Protein AF-A0A7V0W0R8-F1 (afdb_monomer_lite)

pLDDT: mean 91.82, std 6.54, range [67.56, 98.31]

Foldseek 3Di:
DVVVVVVVVVVVVVVVVVVVVVVLFDKDKDWDWDAAPVPPPDPVPDHSTDIDIDIGTSCCVVCVPDDDD

Sequence (69 aa):
MKKRIIQSILVILCILLTISYAVAQEGKILRIMVYSPSLEGNLFKDSPDRPVTIYLPPNYDSDPGMRYP

Structure (mmCIF, N/CA/C/O backbone):
data_AF-A0A7V0W0R8-F1
#
_entry.id   AF-A0A7V0W0R8-F1
#
loop_
_atom_site.group_PDB
_atom_site.id
_atom_site.type_symbol
_atom_site.label_atom_id
_atom_site.label_alt_id
_atom_site.label_comp_id
_atom_site.label_asym_id
_atom_site.label_entity_id
_atom_site.label_seq_id
_atom_site.pdbx_PDB_ins_code
_atom_site.Cartn_x
_atom_site.Cartn_y
_atom_site.Cartn_z
_atom_site.occupancy
_atom_site.B_iso_or_equiv
_atom_site.auth_seq_id
_atom_site.auth_comp_id
_atom_site.auth_asym_id
_atom_site.auth_atom_id
_atom_site.pdbx_PDB_model_num
ATOM 1 N N . MET A 1 1 ? 34.769 9.208 -38.092 1.00 67.56 1 MET A N 1
ATOM 2 C CA . MET A 1 1 ? 33.896 10.098 -37.290 1.00 67.56 1 MET A CA 1
ATOM 3 C C . MET A 1 1 ? 32.465 9.568 -37.160 1.00 67.56 1 MET A C 1
ATOM 5 O O . MET A 1 1 ? 32.052 9.283 -36.048 1.00 67.56 1 MET A O 1
ATOM 9 N N . LYS A 1 2 ? 31.747 9.308 -38.267 1.00 77.81 2 LYS A N 1
ATOM 10 C CA . LYS A 1 2 ? 30.351 8.810 -38.256 1.00 77.81 2 LYS A CA 1
ATOM 11 C C . LYS A 1 2 ? 30.122 7.508 -37.462 1.00 77.81 2 LYS A C 1
ATOM 13 O O . LYS A 1 2 ? 29.160 7.424 -36.717 1.00 77.81 2 LYS A O 1
ATOM 18 N N . LYS A 1 3 ? 31.034 6.527 -37.543 1.00 79.19 3 LYS A N 1
ATOM 19 C CA . LYS A 1 3 ? 30.930 5.260 -36.783 1.00 79.19 3 LYS A CA 1
ATOM 20 C C . LYS A 1 3 ? 30.957 5.456 -35.259 1.00 79.19 3 LYS A C 1
ATOM 22 O O . LYS A 1 3 ? 30.193 4.808 -34.563 1.00 79.19 3 LYS A O 1
ATOM 27 N N . ARG A 1 4 ? 31.778 6.391 -34.760 1.00 86.94 4 ARG A N 1
ATOM 28 C CA . ARG A 1 4 ? 31.828 6.742 -33.329 1.00 86.94 4 ARG A CA 1
ATOM 29 C C . ARG A 1 4 ? 30.540 7.422 -32.871 1.00 86.94 4 ARG A C 1
ATOM 31 O O . ARG A 1 4 ? 30.032 7.089 -31.817 1.00 86.94 4 ARG A O 1
ATOM 38 N N . ILE A 1 5 ? 29.983 8.303 -33.705 1.00 90.94 5 ILE A N 1
ATOM 39 C CA . ILE A 1 5 ? 28.697 8.968 -33.444 1.00 90.94 5 ILE A CA 1
ATOM 40 C C . ILE A 1 5 ? 27.565 7.934 -33.364 1.00 90.94 5 ILE A C 1
ATOM 42 O O . ILE A 1 5 ? 26.789 7.955 -32.417 1.00 90.94 5 ILE A O 1
ATOM 46 N N . ILE A 1 6 ? 27.510 6.983 -34.302 1.00 92.50 6 ILE A N 1
ATOM 47 C CA . ILE A 1 6 ? 26.510 5.900 -34.295 1.00 92.50 6 ILE A CA 1
ATOM 48 C C . ILE A 1 6 ? 26.653 5.020 -33.045 1.00 92.50 6 ILE A C 1
ATOM 50 O O . ILE A 1 6 ? 25.656 4.706 -32.404 1.00 92.50 6 ILE A O 1
ATOM 54 N N . GLN A 1 7 ? 27.882 4.660 -32.664 1.00 91.06 7 GLN A N 1
ATOM 55 C CA . GLN A 1 7 ? 28.139 3.892 -31.441 1.00 91.06 7 GLN A CA 1
ATOM 56 C C . GLN A 1 7 ? 27.688 4.646 -30.186 1.00 91.06 7 GLN A C 1
ATOM 58 O O . GLN A 1 7 ? 27.034 4.059 -29.331 1.00 91.06 7 GLN A O 1
ATOM 63 N N . SER A 1 8 ? 27.978 5.945 -30.089 1.00 93.12 8 SER A N 1
ATOM 64 C CA . SER A 1 8 ? 27.531 6.771 -28.964 1.00 93.12 8 SER A CA 1
ATOM 65 C C . SER A 1 8 ? 26.006 6.868 -28.887 1.00 93.12 8 SER A C 1
ATOM 67 O O . SER A 1 8 ? 25.453 6.730 -27.802 1.00 93.12 8 SER A O 1
ATOM 69 N N . ILE A 1 9 ? 25.318 7.037 -30.021 1.00 95.69 9 ILE A N 1
ATOM 70 C CA . ILE A 1 9 ? 23.847 7.061 -30.069 1.00 95.69 9 ILE A CA 1
ATOM 71 C C . ILE A 1 9 ? 23.266 5.721 -29.611 1.00 95.69 9 ILE A C 1
ATOM 73 O O . ILE A 1 9 ? 22.333 5.705 -28.813 1.00 95.69 9 ILE A O 1
ATOM 77 N N . LEU A 1 10 ? 23.835 4.601 -30.068 1.00 9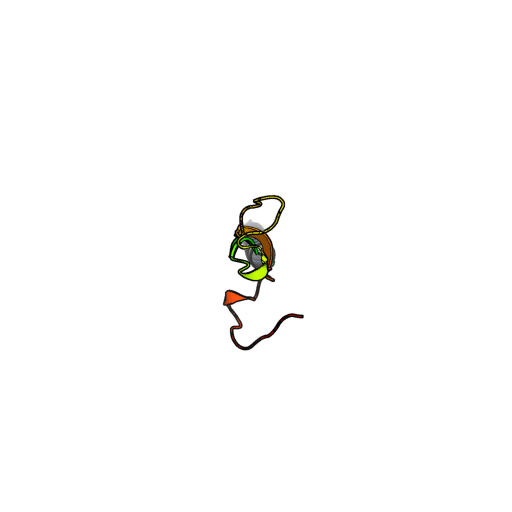5.12 10 LEU A N 1
ATOM 78 C CA . LEU A 1 10 ? 23.386 3.269 -29.666 1.00 95.12 10 LEU A CA 1
ATOM 79 C C . LEU A 1 10 ? 23.551 3.047 -28.156 1.00 95.12 10 LEU A C 1
ATOM 81 O O . LEU A 1 10 ? 22.639 2.542 -27.509 1.00 95.12 10 LEU A O 1
ATOM 85 N N . VAL A 1 11 ? 24.683 3.465 -27.583 1.00 95.69 11 VAL A N 1
ATOM 86 C CA . VAL A 1 11 ? 24.927 3.363 -26.136 1.00 95.69 11 VAL A CA 1
ATOM 87 C C . VAL A 1 11 ? 23.931 4.215 -25.350 1.00 95.69 11 VAL A C 1
ATOM 89 O O . VAL A 1 11 ? 23.352 3.728 -24.382 1.00 95.69 11 VAL A O 1
ATOM 92 N N . ILE A 1 12 ? 23.683 5.454 -25.779 1.00 95.56 12 ILE A N 1
ATOM 93 C CA . ILE A 1 12 ? 22.701 6.337 -25.132 1.00 95.56 12 ILE A CA 1
ATOM 94 C C . ILE A 1 12 ? 21.297 5.725 -25.200 1.00 95.56 12 ILE A C 1
ATOM 96 O O . ILE A 1 12 ? 20.589 5.717 -24.196 1.00 95.56 12 ILE A O 1
ATOM 100 N N . LEU A 1 13 ? 20.908 5.160 -26.345 1.00 94.56 13 LEU A N 1
ATOM 101 C CA . LEU A 1 13 ? 19.619 4.488 -26.501 1.00 94.56 13 LEU A CA 1
ATOM 102 C C . LEU A 1 13 ? 19.486 3.280 -25.561 1.00 94.56 13 LEU A C 1
ATOM 104 O O . LEU A 1 13 ? 18.454 3.130 -24.909 1.00 94.56 13 LEU A O 1
ATOM 108 N N . CYS A 1 14 ? 20.529 2.454 -25.440 1.00 92.88 14 CYS A N 1
ATOM 109 C CA . CYS A 1 14 ? 20.544 1.338 -24.493 1.00 92.88 14 CYS A CA 1
ATOM 110 C C . CYS A 1 14 ? 20.389 1.816 -23.043 1.00 92.88 14 CYS A C 1
ATOM 112 O O . CYS A 1 14 ? 19.604 1.238 -22.294 1.00 92.88 14 CYS A O 1
ATOM 114 N N . ILE A 1 15 ? 21.082 2.891 -22.653 1.00 91.75 15 ILE A N 1
ATOM 115 C CA . ILE A 1 15 ? 20.961 3.467 -21.306 1.00 91.75 15 ILE A CA 1
ATOM 116 C C . ILE A 1 15 ? 19.524 3.954 -21.060 1.00 91.75 15 ILE A C 1
ATOM 118 O O . ILE A 1 15 ? 18.928 3.608 -20.039 1.00 91.75 15 ILE A O 1
ATOM 122 N N . LEU A 1 16 ? 18.931 4.682 -22.010 1.00 90.94 16 LEU A N 1
ATOM 123 C CA . LEU A 1 16 ? 17.551 5.171 -21.903 1.00 90.94 16 LEU A CA 1
ATOM 124 C C . LEU A 1 16 ? 16.536 4.031 -21.741 1.00 90.94 16 LEU A C 1
ATOM 126 O O . LEU A 1 16 ? 15.631 4.132 -20.913 1.00 90.94 16 LEU A O 1
ATOM 130 N N . LEU A 1 17 ? 16.718 2.927 -22.470 1.00 88.06 17 LEU A N 1
ATOM 131 C CA . LEU A 1 17 ? 15.879 1.736 -22.327 1.00 88.06 17 LEU A CA 1
ATOM 132 C C . LEU A 1 17 ? 15.987 1.151 -20.912 1.00 88.06 17 LEU A C 1
ATOM 134 O O . LEU A 1 17 ? 14.961 0.905 -20.282 1.00 88.06 17 LEU A O 1
ATOM 138 N N . THR A 1 18 ? 17.199 0.989 -20.371 1.00 85.62 18 THR A N 1
ATOM 139 C CA . THR A 1 18 ? 17.387 0.401 -19.029 1.00 85.62 18 THR A CA 1
ATOM 140 C C . THR A 1 18 ? 16.765 1.224 -17.900 1.00 85.62 18 THR A C 1
ATOM 142 O O . THR A 1 18 ? 16.209 0.648 -16.966 1.00 85.62 18 THR A O 1
ATOM 145 N N . ILE A 1 19 ? 16.785 2.558 -18.000 1.00 82.75 19 ILE A N 1
ATOM 146 C CA . ILE A 1 19 ? 16.182 3.444 -16.993 1.00 82.75 19 ILE A CA 1
ATOM 147 C C . ILE A 1 19 ? 14.659 3.259 -16.951 1.00 82.75 19 ILE A C 1
ATOM 149 O O . ILE A 1 19 ? 14.081 3.178 -15.869 1.00 82.75 19 ILE A O 1
ATOM 153 N N . SER A 1 20 ? 14.006 3.124 -18.111 1.00 77.25 20 SER A N 1
ATOM 154 C CA . SER A 1 20 ? 12.554 2.912 -18.170 1.00 77.25 20 SER A CA 1
ATOM 155 C C . SER A 1 20 ? 12.124 1.597 -17.512 1.00 77.25 20 SER A C 1
ATOM 157 O O . SER A 1 20 ? 11.083 1.559 -16.860 1.00 77.25 20 SER A O 1
ATOM 159 N N . TYR A 1 21 ? 12.915 0.529 -17.662 1.00 78.62 21 TYR A N 1
ATOM 160 C CA . TYR A 1 21 ? 12.637 -0.755 -17.008 1.00 78.62 21 TYR A CA 1
ATOM 161 C C . TYR A 1 21 ? 12.813 -0.682 -15.490 1.00 78.62 21 TYR A C 1
ATOM 163 O O . TYR A 1 21 ? 12.015 -1.269 -14.768 1.00 78.62 21 TYR A O 1
ATOM 171 N N . ALA A 1 22 ? 13.818 0.050 -15.003 1.00 78.25 22 ALA A N 1
ATOM 172 C CA . ALA A 1 22 ? 14.048 0.205 -13.568 1.00 78.25 22 ALA A CA 1
ATOM 173 C C . ALA A 1 22 ? 12.897 0.958 -12.877 1.00 78.25 22 ALA A C 1
ATOM 175 O O . ALA A 1 22 ? 12.440 0.538 -11.819 1.00 78.25 22 ALA A O 1
ATOM 176 N N . VAL A 1 23 ? 12.376 2.023 -13.497 1.00 74.94 23 VAL A N 1
ATOM 177 C CA . VAL A 1 23 ? 11.216 2.769 -12.968 1.00 74.94 23 VAL A CA 1
ATOM 178 C C . VAL A 1 23 ? 9.948 1.908 -12.967 1.00 74.94 23 VAL A C 1
ATOM 180 O O . VAL A 1 23 ? 9.156 1.971 -12.033 1.00 74.94 23 VAL A O 1
ATOM 183 N N . ALA A 1 24 ? 9.770 1.044 -13.969 1.00 77.12 24 ALA A N 1
ATOM 184 C CA . ALA A 1 24 ? 8.635 0.120 -14.029 1.00 77.12 24 ALA A CA 1
ATOM 185 C C . ALA A 1 24 ? 8.667 -0.987 -12.952 1.00 77.12 24 ALA A C 1
ATOM 187 O O . ALA A 1 24 ? 7.699 -1.731 -12.819 1.00 77.12 24 ALA A O 1
ATOM 188 N N . GLN A 1 25 ? 9.764 -1.117 -12.198 1.00 84.06 25 GLN A N 1
ATOM 189 C CA . GLN A 1 25 ? 9.920 -2.073 -11.096 1.00 84.06 25 GLN A CA 1
ATOM 190 C C . GLN A 1 25 ? 9.687 -1.441 -9.716 1.00 84.06 25 GLN A C 1
ATOM 192 O O . GLN A 1 25 ? 9.905 -2.100 -8.697 1.00 84.06 25 GLN A O 1
ATOM 197 N N . GLU A 1 26 ? 9.248 -0.184 -9.647 1.00 89.44 26 GLU A N 1
ATOM 198 C CA . GLU A 1 26 ? 8.914 0.458 -8.378 1.00 89.44 26 GLU A CA 1
ATOM 199 C C . GLU A 1 26 ? 7.501 0.063 -7.922 1.00 89.44 26 GLU A C 1
ATOM 201 O O . GLU A 1 26 ? 6.523 0.191 -8.657 1.00 89.44 26 GLU A O 1
ATOM 206 N N . GLY A 1 27 ? 7.391 -0.456 -6.697 1.00 92.44 27 GLY A N 1
ATOM 207 C CA . GLY A 1 27 ? 6.096 -0.769 -6.091 1.00 92.44 27 GLY A CA 1
ATOM 208 C C . GLY A 1 27 ? 5.422 0.478 -5.521 1.00 92.44 27 GLY A C 1
ATOM 209 O O . GLY A 1 27 ? 6.068 1.484 -5.236 1.00 92.44 27 GLY A O 1
ATOM 210 N N . LYS A 1 28 ? 4.111 0.408 -5.298 1.00 94.94 28 LYS A N 1
ATOM 211 C CA . LYS A 1 28 ? 3.316 1.536 -4.799 1.00 94.94 28 LYS A CA 1
ATOM 212 C C . LYS A 1 28 ? 3.005 1.372 -3.318 1.00 94.94 28 LYS A C 1
ATOM 214 O O . LYS A 1 28 ? 2.560 0.315 -2.886 1.00 94.94 28 LYS A O 1
ATOM 219 N N . ILE A 1 29 ? 3.158 2.443 -2.543 1.00 96.94 29 ILE A N 1
ATOM 220 C CA . ILE A 1 29 ? 2.696 2.494 -1.152 1.00 96.94 29 ILE A CA 1
ATOM 221 C C . ILE A 1 29 ? 1.373 3.257 -1.103 1.00 96.94 29 ILE A C 1
ATOM 223 O O . ILE A 1 29 ? 1.305 4.428 -1.476 1.00 96.94 29 ILE A O 1
ATOM 227 N N . LEU A 1 30 ? 0.321 2.606 -0.616 1.00 97.56 30 LEU A N 1
ATOM 228 C CA . LEU A 1 30 ? -0.974 3.222 -0.344 1.00 97.56 30 LEU A CA 1
ATOM 229 C C . LEU A 1 30 ? -1.142 3.448 1.154 1.00 97.56 30 LEU A C 1
ATOM 231 O O . LEU A 1 30 ? -0.778 2.596 1.960 1.00 97.56 30 LEU A O 1
ATOM 235 N N . ARG A 1 31 ? -1.742 4.579 1.529 1.00 98.12 31 ARG A N 1
ATOM 236 C CA . ARG A 1 31 ? -2.208 4.837 2.894 1.00 98.12 31 ARG A CA 1
ATOM 237 C C . ARG A 1 31 ? -3.704 5.074 2.855 1.00 98.12 31 ARG A C 1
ATOM 239 O O . ARG A 1 31 ? -4.152 5.983 2.161 1.00 98.12 31 ARG A O 1
ATOM 246 N N . ILE A 1 32 ? -4.455 4.248 3.570 1.00 97.69 32 ILE A N 1
ATOM 247 C CA . ILE A 1 32 ? -5.918 4.296 3.585 1.00 97.69 32 ILE A CA 1
ATOM 248 C C . ILE A 1 32 ? -6.445 4.254 5.016 1.00 97.69 32 ILE A C 1
ATOM 250 O O . ILE A 1 32 ? -5.757 3.782 5.920 1.00 97.69 32 ILE A O 1
ATOM 254 N N . MET A 1 33 ? -7.673 4.729 5.205 1.00 97.56 33 MET A N 1
ATOM 255 C CA . MET A 1 33 ? -8.419 4.545 6.448 1.00 97.56 33 MET A CA 1
ATOM 256 C C . MET A 1 33 ? -9.355 3.350 6.279 1.00 97.56 33 MET A C 1
ATOM 258 O O . MET A 1 33 ? -10.136 3.305 5.329 1.00 97.56 33 MET A O 1
ATOM 262 N N . VAL A 1 34 ? -9.263 2.383 7.186 1.00 97.31 34 VAL A N 1
ATOM 263 C CA . VAL A 1 34 ? -10.147 1.217 7.239 1.00 97.31 34 VAL A CA 1
ATOM 264 C C . VAL A 1 34 ? -11.086 1.379 8.424 1.00 97.31 34 VAL A C 1
ATOM 266 O O . VAL A 1 34 ? -10.630 1.535 9.555 1.00 97.31 34 VAL A O 1
ATOM 269 N N . TYR A 1 35 ? -12.388 1.316 8.168 1.00 97.31 35 TYR A N 1
ATOM 270 C CA . TYR A 1 35 ? -13.394 1.318 9.222 1.00 97.31 35 TYR A CA 1
ATOM 271 C C . TYR A 1 35 ? -13.466 -0.051 9.902 1.00 97.31 35 TYR A C 1
ATOM 273 O O . TYR A 1 35 ? -13.590 -1.079 9.232 1.00 97.31 35 TYR A O 1
ATOM 281 N N . SER A 1 36 ? -13.401 -0.071 11.232 1.00 95.75 36 SER A N 1
ATOM 282 C CA . SER A 1 36 ? -13.483 -1.282 12.044 1.00 95.75 36 SER A CA 1
ATOM 283 C C . SER A 1 36 ? -14.720 -1.239 12.950 1.00 95.75 36 SER A C 1
ATOM 285 O O . SER A 1 36 ? -14.665 -0.637 14.026 1.00 95.75 36 SER A O 1
ATOM 287 N N . PRO A 1 37 ? -15.825 -1.911 12.567 1.00 95.38 37 PRO A N 1
ATOM 288 C CA . PRO A 1 37 ? -17.064 -1.901 13.350 1.00 95.38 37 PRO A CA 1
ATOM 289 C C . PRO A 1 37 ? -16.895 -2.418 14.784 1.00 95.38 37 PRO A C 1
ATOM 291 O O . PRO A 1 37 ? -17.543 -1.957 15.715 1.00 95.38 37 PRO A O 1
ATOM 294 N N . SER A 1 38 ? -15.960 -3.349 15.004 1.00 93.62 38 SER A N 1
ATOM 295 C CA . SER A 1 38 ? -15.677 -3.908 16.334 1.00 93.62 38 SER A CA 1
ATOM 296 C C . SER A 1 38 ? -15.113 -2.895 17.333 1.00 93.62 38 SER A C 1
ATOM 298 O O . SER A 1 38 ? -14.977 -3.211 18.512 1.00 93.62 38 SER A O 1
ATOM 300 N N . LEU A 1 39 ? -14.716 -1.711 16.866 1.00 94.62 39 LEU A N 1
ATOM 301 C CA . LEU A 1 39 ? -14.173 -0.644 17.698 1.00 94.62 39 LEU A CA 1
ATOM 302 C C . LEU A 1 39 ? -15.205 0.436 18.017 1.00 94.62 39 LEU A C 1
ATOM 304 O O . LEU A 1 39 ? -14.901 1.353 18.774 1.00 94.62 39 LEU A O 1
ATOM 308 N N . GLU A 1 40 ? -16.422 0.344 17.497 1.00 95.44 40 GLU A N 1
ATOM 309 C CA . GLU A 1 40 ? -17.493 1.254 17.883 1.00 95.44 40 GLU A CA 1
ATOM 310 C C . GLU A 1 40 ? -17.840 1.107 19.370 1.00 95.44 40 GLU A C 1
ATOM 312 O O . GLU A 1 40 ? -17.892 0.005 19.913 1.00 95.44 40 GLU A O 1
ATOM 317 N N . GLY A 1 41 ? -18.069 2.235 20.051 1.00 92.81 41 GLY A N 1
ATOM 318 C CA . GLY A 1 41 ? -18.498 2.233 21.454 1.00 92.81 41 GLY A CA 1
ATOM 319 C C . GLY A 1 41 ? -17.489 1.623 22.431 1.00 92.81 41 GLY A C 1
ATOM 320 O O . GLY A 1 41 ? -17.857 1.296 23.560 1.00 92.81 41 GLY A O 1
ATOM 321 N N . ASN A 1 42 ? -16.225 1.463 22.020 1.00 93.19 42 ASN A N 1
ATOM 322 C CA . ASN A 1 42 ? -15.187 0.938 22.896 1.00 93.19 42 ASN A CA 1
ATOM 323 C C . ASN A 1 42 ? -15.011 1.831 24.143 1.00 93.19 42 ASN A C 1
ATOM 325 O O . ASN A 1 42 ? -15.233 3.044 24.107 1.00 93.19 42 ASN A O 1
ATOM 329 N N . LEU A 1 43 ? -14.579 1.226 25.253 1.00 96.00 43 LEU A N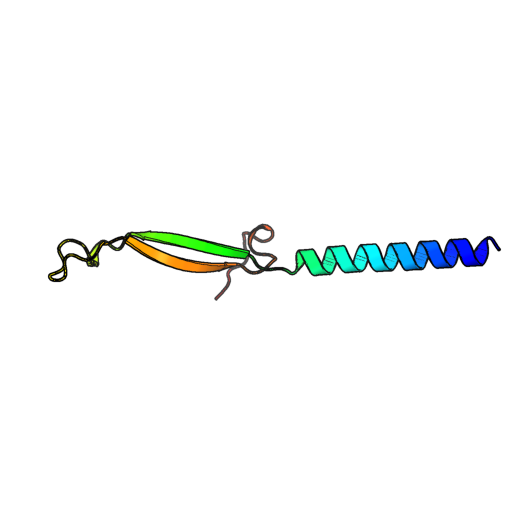 1
ATOM 330 C CA . LEU A 1 43 ? -14.426 1.910 26.546 1.00 96.00 43 LEU A CA 1
ATOM 331 C C . LEU A 1 43 ? -13.434 3.081 26.500 1.00 96.00 43 LEU A C 1
ATOM 333 O O . LEU A 1 43 ? -13.575 4.039 27.258 1.00 96.00 43 LEU A O 1
ATOM 337 N N . PHE A 1 44 ? -12.453 3.007 25.601 1.00 92.69 44 PHE A N 1
ATOM 338 C CA . PHE A 1 44 ? -11.436 4.037 25.402 1.00 92.69 44 PHE A CA 1
ATOM 339 C C . PHE A 1 44 ? -11.928 5.201 24.531 1.00 92.69 44 PHE A C 1
ATOM 341 O O . PHE A 1 44 ? -11.263 6.231 24.466 1.00 92.69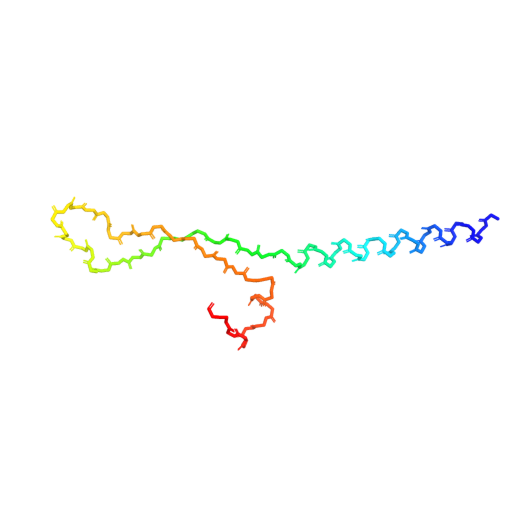 44 PHE A O 1
ATOM 348 N N . LYS A 1 45 ? -13.118 5.078 23.922 1.00 90.44 45 LYS A N 1
ATOM 349 C CA . LYS A 1 45 ? -13.694 6.022 22.953 1.00 90.44 45 LYS A CA 1
ATOM 350 C C . LYS A 1 45 ? -12.776 6.293 21.758 1.00 90.44 45 LYS A C 1
ATOM 352 O O . LYS A 1 45 ? -12.827 7.374 21.171 1.00 90.44 45 LYS A O 1
ATOM 357 N N . ASP A 1 46 ? -11.953 5.314 21.389 1.00 91.25 46 ASP A N 1
ATOM 358 C CA . ASP A 1 46 ? -11.104 5.424 20.206 1.00 91.25 46 ASP A CA 1
ATOM 359 C C . ASP A 1 46 ? -11.950 5.519 18.937 1.00 91.25 46 ASP A C 1
ATOM 361 O O . ASP A 1 46 ? -13.026 4.922 18.852 1.00 91.25 46 ASP A O 1
ATOM 365 N N . SER A 1 47 ? -11.418 6.203 17.922 1.00 94.50 47 SER A N 1
ATOM 366 C CA . SER A 1 47 ? -12.022 6.185 16.591 1.00 94.50 47 SER A CA 1
ATOM 367 C C . SER A 1 47 ? -12.067 4.752 16.029 1.00 94.50 47 SER A C 1
ATOM 369 O O . SER A 1 47 ? -11.069 4.024 16.137 1.00 94.50 47 SER A O 1
ATOM 371 N N . PRO A 1 48 ? -13.183 4.343 15.393 1.00 96.44 48 PRO A N 1
ATOM 372 C CA . PRO A 1 48 ? -13.257 3.085 14.654 1.00 96.44 48 PRO A CA 1
ATOM 373 C C . PRO A 1 48 ? -12.433 3.103 13.355 1.00 96.44 48 PRO A C 1
ATOM 375 O O . PRO A 1 48 ? -12.196 2.041 12.778 1.00 96.44 48 PRO A O 1
ATOM 378 N N . ASP A 1 49 ? -11.958 4.268 12.904 1.00 97.25 49 ASP A N 1
ATOM 379 C CA . ASP A 1 49 ? -11.119 4.391 11.712 1.00 97.25 49 ASP A CA 1
ATOM 380 C C . ASP A 1 49 ? -9.650 4.080 12.017 1.00 97.25 49 ASP A C 1
ATOM 382 O O . ASP A 1 49 ? -9.029 4.684 12.899 1.00 97.25 49 ASP A O 1
ATOM 386 N N . ARG A 1 50 ? -9.057 3.166 11.246 1.00 96.06 50 ARG A N 1
ATOM 387 C CA . ARG A 1 50 ? -7.665 2.733 11.410 1.00 96.06 50 ARG A CA 1
ATOM 388 C C . ARG A 1 50 ? -6.824 3.067 10.179 1.00 96.06 50 ARG A C 1
ATOM 390 O O . ARG A 1 50 ? -7.163 2.618 9.085 1.00 96.06 50 ARG A O 1
ATOM 397 N N . PRO A 1 51 ? -5.719 3.820 10.329 1.00 97.00 51 PRO A N 1
ATOM 398 C CA . PRO A 1 51 ? -4.800 4.052 9.226 1.00 97.00 51 PRO A CA 1
ATOM 399 C C . PRO A 1 51 ? -4.019 2.771 8.920 1.00 97.00 51 PRO A C 1
ATOM 401 O O . PRO A 1 51 ? -3.401 2.182 9.807 1.00 97.00 51 PRO A O 1
ATOM 404 N N . VAL A 1 52 ? -4.014 2.356 7.657 1.00 97.69 52 VAL A N 1
ATOM 405 C CA . VAL A 1 52 ? -3.269 1.191 7.167 1.00 97.69 52 VAL A CA 1
ATOM 406 C C . VAL A 1 52 ? -2.356 1.622 6.028 1.00 97.69 52 VAL A C 1
ATOM 408 O O . VAL A 1 52 ? -2.729 2.446 5.192 1.00 97.69 52 VAL A O 1
ATOM 411 N N . THR A 1 53 ? -1.147 1.060 5.998 1.00 98.31 53 THR A N 1
ATOM 412 C CA . THR A 1 53 ? -0.207 1.208 4.882 1.00 98.31 53 THR A CA 1
ATOM 413 C C . THR A 1 53 ? -0.133 -0.110 4.116 1.00 98.31 53 THR A C 1
ATOM 415 O O . THR A 1 53 ? 0.125 -1.145 4.721 1.00 98.31 53 THR A O 1
ATOM 418 N N . ILE A 1 54 ? -0.365 -0.073 2.805 1.00 97.75 54 ILE A N 1
ATOM 419 C CA . ILE A 1 54 ? -0.377 -1.241 1.914 1.00 97.75 54 ILE A CA 1
ATOM 420 C C . ILE A 1 54 ? 0.742 -1.068 0.892 1.00 97.75 54 ILE A C 1
ATOM 422 O O . ILE A 1 54 ? 0.853 -0.009 0.277 1.00 97.75 54 ILE A O 1
ATOM 426 N N . TYR A 1 55 ? 1.553 -2.103 0.697 1.00 96.62 55 TYR A N 1
ATOM 427 C CA . TYR A 1 55 ? 2.492 -2.169 -0.417 1.00 96.62 55 TYR A CA 1
ATOM 428 C C . TYR A 1 55 ? 1.864 -2.958 -1.565 1.00 96.62 55 TYR A C 1
ATOM 430 O O . TYR A 1 55 ? 1.387 -4.073 -1.360 1.00 96.62 55 TYR A O 1
ATOM 438 N N . LEU A 1 56 ? 1.881 -2.381 -2.761 1.00 96.31 56 LEU A N 1
ATOM 439 C CA . LEU A 1 56 ? 1.499 -3.042 -3.998 1.00 96.31 56 LEU A CA 1
ATOM 440 C C . LEU A 1 56 ? 2.757 -3.303 -4.831 1.00 96.31 56 LEU A C 1
ATOM 442 O O . LEU A 1 56 ? 3.537 -2.368 -5.053 1.00 96.31 56 LEU A O 1
ATOM 446 N N . PRO A 1 57 ? 2.968 -4.538 -5.310 1.00 95.12 57 PRO A N 1
ATOM 447 C CA . PRO A 1 57 ? 4.086 -4.838 -6.187 1.00 95.12 57 PRO A CA 1
ATOM 448 C C . PRO A 1 57 ? 3.945 -4.109 -7.536 1.00 95.12 57 PRO A C 1
ATOM 450 O O . PRO A 1 57 ? 2.843 -3.707 -7.914 1.00 95.12 57 PRO A O 1
ATOM 453 N N . PRO A 1 58 ? 5.043 -3.954 -8.294 1.00 94.25 58 PRO A N 1
ATOM 454 C CA . PRO A 1 58 ? 5.062 -3.135 -9.513 1.00 94.25 58 PRO A CA 1
ATOM 455 C C . PRO A 1 58 ? 4.075 -3.580 -10.604 1.00 94.25 58 PRO A C 1
ATOM 457 O O . PRO A 1 58 ? 3.617 -2.771 -11.404 1.00 94.25 58 PRO A O 1
ATOM 460 N N . ASN A 1 59 ? 3.724 -4.867 -10.636 1.00 92.62 59 ASN A N 1
ATOM 461 C CA . ASN A 1 59 ? 2.799 -5.458 -11.604 1.00 92.62 59 ASN A CA 1
ATOM 462 C C . ASN A 1 59 ? 1.347 -5.567 -11.100 1.00 92.62 59 ASN A C 1
ATOM 464 O O . ASN A 1 59 ? 0.525 -6.192 -11.768 1.00 92.62 59 ASN A O 1
ATOM 468 N N . TYR A 1 60 ? 1.012 -4.980 -9.944 1.00 94.56 60 TYR A N 1
ATOM 469 C CA . TYR A 1 60 ? -0.317 -5.124 -9.338 1.00 94.56 60 TYR A CA 1
ATOM 470 C C . TYR A 1 60 ? -1.451 -4.643 -10.259 1.00 94.56 60 TYR A C 1
ATOM 472 O O . TYR A 1 60 ? -2.459 -5.328 -10.399 1.00 94.56 60 TYR A O 1
ATOM 480 N N . ASP A 1 61 ? -1.271 -3.496 -10.923 1.00 91.94 61 ASP A N 1
ATOM 481 C CA . ASP A 1 61 ? -2.299 -2.911 -11.798 1.00 91.94 61 ASP A CA 1
ATOM 482 C C . ASP A 1 61 ? -2.336 -3.561 -13.197 1.00 91.94 61 ASP A C 1
ATOM 484 O O . ASP A 1 61 ? -3.354 -3.491 -13.887 1.00 91.94 61 ASP A O 1
ATOM 488 N N . SER A 1 62 ? -1.234 -4.178 -13.641 1.00 92.62 62 SER A N 1
ATOM 489 C CA . SER A 1 62 ? -1.100 -4.742 -14.992 1.00 92.62 62 SER A CA 1
ATOM 490 C C . SER A 1 6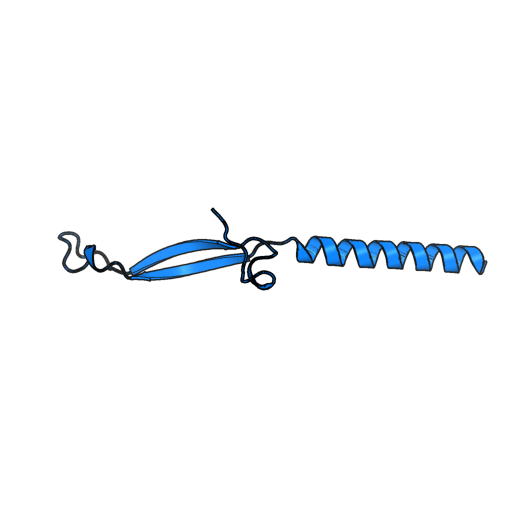2 ? -1.487 -6.218 -15.096 1.00 92.62 62 SER A C 1
ATOM 492 O O . SER A 1 62 ? -1.763 -6.680 -16.204 1.00 92.62 62 SER A O 1
ATOM 494 N N . ASP A 1 63 ? -1.557 -6.943 -13.976 1.00 93.38 63 ASP A N 1
ATOM 495 C CA . ASP A 1 63 ? -2.004 -8.338 -13.918 1.00 93.38 63 ASP A CA 1
ATOM 496 C C . ASP A 1 63 ? -3.161 -8.519 -12.913 1.00 93.38 63 ASP A C 1
ATOM 498 O O . ASP A 1 63 ? -2.953 -8.973 -11.784 1.00 93.38 63 ASP A O 1
ATOM 502 N N . PRO A 1 64 ? -4.406 -8.182 -13.302 1.00 91.62 64 PRO A N 1
ATOM 503 C CA . PRO A 1 64 ? -5.561 -8.246 -12.404 1.00 91.62 64 PRO A CA 1
ATOM 504 C C . PRO A 1 64 ? -5.968 -9.680 -12.021 1.00 91.62 64 PRO A C 1
ATOM 506 O O . PRO A 1 64 ? -6.795 -9.864 -11.126 1.00 91.62 64 PRO A O 1
ATOM 509 N N . GLY A 1 65 ? -5.439 -10.701 -12.708 1.00 95.81 65 GLY A N 1
ATOM 510 C CA . GLY A 1 65 ? -5.682 -12.110 -12.389 1.00 95.81 65 GLY A CA 1
ATOM 511 C C . GLY A 1 65 ? -4.714 -12.667 -11.344 1.00 95.81 65 GLY A C 1
ATOM 512 O O . GLY A 1 65 ? -5.028 -13.664 -10.685 1.00 95.81 65 GLY A O 1
ATOM 513 N N . MET A 1 66 ? -3.554 -12.030 -11.173 1.00 95.50 66 MET A N 1
ATOM 514 C CA . MET A 1 66 ? -2.535 -12.442 -10.218 1.00 95.50 66 MET A CA 1
ATOM 515 C C . MET A 1 66 ? -2.930 -12.070 -8.788 1.00 95.50 66 MET A C 1
ATOM 517 O O . MET A 1 66 ? -3.384 -10.965 -8.497 1.00 95.50 66 MET A O 1
ATOM 521 N N . ARG A 1 67 ? -2.736 -13.015 -7.865 1.00 95.69 67 ARG A N 1
ATOM 522 C CA . ARG A 1 67 ? -2.912 -12.795 -6.427 1.00 95.69 67 ARG A CA 1
ATOM 523 C C . ARG A 1 67 ? -1.558 -12.784 -5.742 1.00 95.69 67 ARG A C 1
ATOM 525 O O . ARG A 1 67 ? -0.672 -13.556 -6.103 1.00 95.69 67 ARG A O 1
ATOM 532 N N . TYR A 1 68 ? -1.441 -11.937 -4.732 1.00 92.56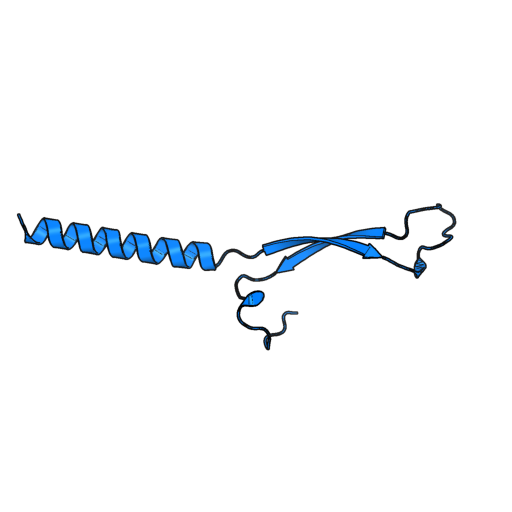 68 TYR A N 1
ATOM 533 C CA . TYR A 1 68 ? -0.240 -11.781 -3.924 1.00 92.56 68 TYR A CA 1
ATOM 534 C C . TYR A 1 68 ? -0.538 -12.266 -2.499 1.00 92.56 68 TYR A C 1
ATOM 536 O O . TYR A 1 68 ? -1.669 -12.068 -2.040 1.00 92.56 68 TYR A O 1
ATOM 544 N N . PRO A 1 69 ? 0.409 -12.968 -1.851 1.00 93.44 69 PRO A N 1
ATOM 545 C CA . PRO A 1 69 ? 0.271 -13.381 -0.458 1.00 93.44 69 PRO A CA 1
ATOM 546 C C . PRO A 1 69 ? 0.261 -12.189 0.506 1.00 93.44 69 PRO A C 1
ATOM 548 O O . PRO A 1 69 ? 0.838 -11.132 0.158 1.00 93.44 69 PRO A O 1
#

Radius of gyration: 23.59 Å; chains: 1; bounding box: 52×24×65 Å

Secondary structur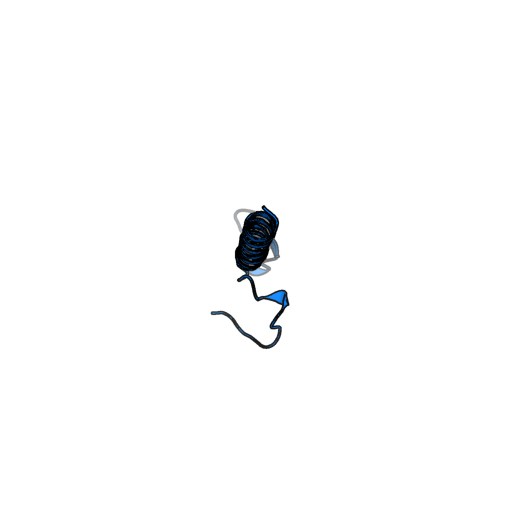e (DSSP, 8-state):
-HHHHHHHHHHHHHHHHHHHHHHTTPPEEEEEEEE-GGGTT-TT---SEEEEEEEE-TTTTT-TT----